Protein AF-A0A381VEH1-F1 (afdb_monomer)

Secondary structure (DSSP, 8-state):
-GGGSTTTTT-TT--TTHHHHHHHHHHHHHHHHHHHHHHH-TTS-HHHHHHHHHHHHHHHHHHHHHHHHHHTSTT-TTSTT--TTHHHHHHHHHHHHHHHIIIIIHHHHTT--HHHHTTTHHHHHHHHHHHHHHHHHHHHHHHHHHHHHHHHHHHHT--

Organism: NCBI:txid408172

Foldseek 3Di:
DLVVDPPSVPDPPNDPPVVVVVVVVVVVVVVVVVVCCVPPVPPDPNVVVVVVVVVVVVVVVLVCQVCVCCPPVVVPCPDPRDDPPSNVVVVVVVLVVQLCCQLPVVCVVVVPDPVCRPDPNSNVRSVVSVVVCVVCVVVVVVCVVCVVVVVVVVVVVVD

Sequence (159 aa):
WNFMITGWDQNPLFIPNITKIYMLSLILLLLVYLLFQNVLVRKLSEALFINSLKILVFVFLCLAVFNWNAVIAGWVEDAMLYIPHITKIYLVSIFVASLFYRGLYVPYKGKIGKDYLFPFRWIYIGLIGLSFDIIKAPGYLLGSVMSPFLFLRKNNKRL

Structure (mmCIF, N/CA/C/O backbone):
data_AF-A0A381VEH1-F1
#
_entry.id   AF-A0A381VEH1-F1
#
loop_
_atom_site.group_PDB
_atom_site.id
_atom_site.type_symbol
_atom_site.label_atom_id
_atom_site.label_alt_id
_atom_site.label_comp_id
_atom_site.label_asym_id
_atom_site.label_entity_id
_atom_site.label_seq_id
_atom_site.pdbx_PDB_ins_code
_atom_site.Cartn_x
_atom_site.Cartn_y
_atom_site.Cartn_z
_atom_site.occupancy
_atom_site.B_iso_or_equiv
_atom_site.auth_seq_id
_atom_site.auth_comp_id
_atom_site.auth_asym_id
_atom_site.auth_atom_id
_atom_site.pdbx_PDB_model_num
ATOM 1 N N . TRP A 1 1 ? 26.257 -1.729 -16.303 1.00 73.06 1 TRP A N 1
ATOM 2 C CA . TRP A 1 1 ? 27.654 -1.336 -16.037 1.00 73.06 1 TRP A CA 1
ATOM 3 C C . TRP A 1 1 ? 28.612 -2.049 -16.986 1.00 73.06 1 TRP A C 1
ATOM 5 O O . TRP A 1 1 ? 29.017 -1.412 -17.941 1.00 73.06 1 TRP A O 1
ATOM 15 N N . ASN A 1 2 ? 28.867 -3.358 -16.842 1.00 77.25 2 ASN A N 1
ATOM 16 C CA . ASN A 1 2 ? 29.858 -4.081 -17.667 1.00 77.25 2 ASN A CA 1
ATOM 17 C C . ASN A 1 2 ? 29.660 -3.990 -19.194 1.00 77.25 2 ASN A C 1
ATOM 19 O O . ASN A 1 2 ? 30.638 -4.040 -19.922 1.00 77.25 2 ASN A O 1
ATOM 23 N N . PHE A 1 3 ? 28.424 -3.825 -19.683 1.00 76.06 3 PHE A N 1
ATOM 24 C CA . PHE A 1 3 ? 28.146 -3.673 -21.120 1.00 76.06 3 PHE A CA 1
ATOM 25 C C . PHE A 1 3 ? 28.669 -2.354 -21.722 1.00 76.06 3 PHE A C 1
ATOM 27 O O . PHE A 1 3 ? 28.877 -2.265 -22.923 1.00 76.06 3 PHE A O 1
ATOM 34 N N . MET A 1 4 ? 28.891 -1.323 -20.900 1.00 79.25 4 MET A N 1
ATOM 35 C CA . MET A 1 4 ? 29.388 -0.018 -21.362 1.00 79.25 4 MET A CA 1
ATOM 36 C C . MET A 1 4 ? 30.920 0.048 -21.443 1.00 79.25 4 MET A C 1
ATOM 38 O O . MET A 1 4 ? 31.471 1.096 -21.764 1.00 79.25 4 MET A O 1
ATOM 42 N N . ILE A 1 5 ? 31.611 -1.049 -21.127 1.00 81.81 5 ILE A N 1
ATOM 43 C CA . ILE A 1 5 ? 33.067 -1.101 -21.031 1.00 81.81 5 ILE A CA 1
ATOM 44 C C . ILE A 1 5 ? 33.621 -1.888 -22.222 1.00 81.81 5 ILE A C 1
ATOM 46 O O . ILE A 1 5 ? 33.245 -3.035 -22.456 1.00 81.81 5 ILE A O 1
ATOM 50 N N . THR A 1 6 ? 34.541 -1.283 -22.972 1.00 71.44 6 THR A N 1
ATOM 51 C CA . THR A 1 6 ? 35.256 -1.945 -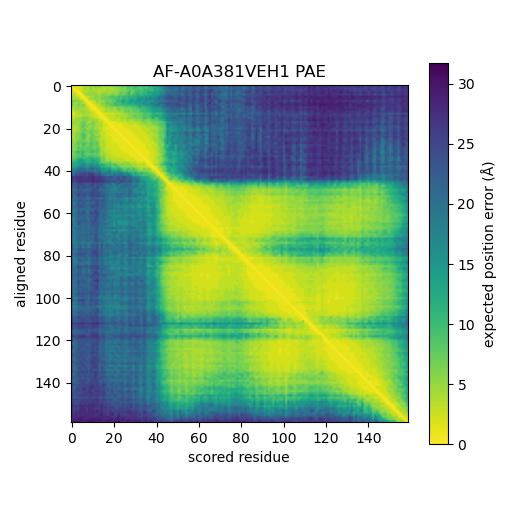24.071 1.00 71.44 6 THR A CA 1
ATOM 52 C C . THR A 1 6 ? 36.237 -2.986 -23.525 1.00 71.44 6 THR A C 1
ATOM 54 O O . THR A 1 6 ? 37.000 -2.684 -22.605 1.00 71.44 6 THR A O 1
ATOM 57 N N . GLY A 1 7 ? 36.230 -4.202 -24.085 1.00 78.19 7 GLY A N 1
ATOM 58 C CA . GLY A 1 7 ? 37.048 -5.319 -23.580 1.00 78.19 7 GLY A CA 1
ATOM 59 C C . GLY A 1 7 ? 36.563 -5.848 -22.228 1.00 78.19 7 GLY A C 1
ATOM 60 O O . GLY A 1 7 ? 37.360 -6.067 -21.322 1.00 78.19 7 GLY A O 1
ATOM 61 N N . TRP A 1 8 ? 35.240 -5.957 -22.070 1.00 65.88 8 TRP A N 1
ATOM 62 C CA . TRP A 1 8 ? 34.531 -6.253 -20.820 1.00 65.88 8 TRP A CA 1
ATOM 63 C C . TRP A 1 8 ? 35.059 -7.449 -20.011 1.00 65.88 8 TRP A C 1
ATOM 65 O O . TRP A 1 8 ? 34.949 -7.429 -18.795 1.00 65.88 8 TRP A O 1
ATOM 75 N N . ASP A 1 9 ? 35.626 -8.467 -20.648 1.00 71.06 9 ASP A N 1
ATOM 76 C CA . ASP A 1 9 ? 36.161 -9.680 -20.023 1.00 71.06 9 ASP A CA 1
ATOM 77 C C . ASP A 1 9 ? 37.567 -9.497 -19.427 1.00 71.06 9 ASP A C 1
ATOM 79 O O . ASP A 1 9 ? 37.911 -10.158 -18.448 1.00 71.06 9 ASP A O 1
ATOM 83 N N . GLN A 1 10 ? 38.364 -8.580 -19.979 1.00 79.06 10 GLN A N 1
ATOM 84 C CA . GLN A 1 10 ? 39.740 -8.294 -19.547 1.00 79.06 10 GLN A CA 1
ATOM 85 C C . GLN A 1 10 ? 39.870 -6.961 -18.803 1.00 79.06 10 GLN A C 1
ATOM 87 O O . GLN A 1 10 ? 40.950 -6.605 -18.330 1.00 79.06 10 GLN A O 1
ATOM 92 N N . ASN A 1 11 ? 38.780 -6.199 -18.700 1.00 78.31 11 ASN A N 1
ATOM 93 C CA . ASN A 1 11 ? 38.816 -4.884 -18.090 1.00 78.31 11 ASN A CA 1
ATOM 94 C C . ASN A 1 11 ? 38.850 -4.988 -16.551 1.00 78.31 11 ASN A C 1
ATOM 96 O O . ASN A 1 11 ? 37.972 -5.627 -15.968 1.00 78.31 11 ASN A O 1
ATOM 100 N N . PRO A 1 12 ? 39.785 -4.305 -15.860 1.00 80.50 12 PRO A N 1
ATOM 101 C CA . PRO A 1 12 ? 39.863 -4.311 -14.395 1.00 80.50 12 PRO A CA 1
ATOM 102 C C . PRO A 1 12 ? 38.607 -3.756 -13.700 1.00 80.50 12 PRO A C 1
ATOM 104 O O . PRO A 1 12 ? 38.405 -3.995 -12.513 1.00 80.50 12 PRO A O 1
ATOM 107 N N . LEU A 1 13 ? 37.752 -3.025 -14.423 1.00 78.00 13 LEU A N 1
ATOM 108 C CA . LEU A 1 13 ? 36.479 -2.491 -13.931 1.00 78.00 13 LEU A CA 1
ATOM 109 C C . LEU A 1 13 ? 35.293 -3.457 -14.116 1.00 78.00 13 LEU A C 1
ATOM 111 O O . LEU A 1 13 ? 34.148 -3.077 -13.844 1.00 78.00 13 LEU A O 1
ATOM 115 N N . PHE A 1 14 ? 35.538 -4.682 -14.591 1.00 82.00 14 PHE A N 1
ATOM 116 C CA . PHE A 1 14 ? 34.517 -5.716 -14.704 1.00 82.00 14 PHE A CA 1
ATOM 117 C C . PHE A 1 14 ? 34.060 -6.169 -13.320 1.00 82.00 14 PHE A C 1
ATOM 119 O O . PHE A 1 14 ? 34.825 -6.709 -12.522 1.00 82.00 14 PHE A O 1
ATOM 126 N N . ILE A 1 15 ? 32.772 -5.985 -13.046 1.00 78.94 15 ILE A N 1
ATOM 127 C CA . ILE A 1 15 ? 32.165 -6.414 -11.789 1.00 78.94 15 ILE A CA 1
ATOM 128 C C . ILE A 1 15 ? 31.399 -7.712 -12.059 1.00 78.94 15 ILE A C 1
ATOM 130 O O . ILE A 1 15 ? 30.362 -7.669 -12.719 1.00 78.94 15 ILE A O 1
ATOM 134 N N . PRO A 1 16 ? 31.843 -8.887 -11.594 1.00 80.06 16 PRO A N 1
ATOM 135 C CA . PRO A 1 16 ? 31.073 -10.114 -11.771 1.00 80.06 16 PRO A CA 1
ATOM 136 C C . PRO A 1 16 ? 29.765 -10.065 -10.963 1.00 80.06 16 PRO A C 1
ATOM 138 O O . PRO A 1 16 ? 29.712 -9.501 -9.875 1.00 80.06 16 PRO A O 1
ATOM 141 N N . ASN A 1 17 ? 28.697 -10.694 -11.469 1.00 81.12 17 ASN A N 1
ATOM 142 C CA . ASN A 1 17 ? 27.398 -10.804 -10.779 1.00 81.12 17 ASN A CA 1
ATOM 143 C C . ASN A 1 17 ? 26.768 -9.459 -10.343 1.00 81.12 17 ASN A C 1
ATOM 145 O O . ASN A 1 17 ? 26.194 -9.362 -9.256 1.00 81.12 17 ASN A O 1
ATOM 149 N N . ILE A 1 18 ? 26.825 -8.441 -11.208 1.00 80.88 18 ILE A N 1
ATOM 150 C CA . ILE A 1 18 ? 26.299 -7.084 -10.962 1.00 80.88 18 ILE A CA 1
ATOM 151 C C . ILE A 1 18 ? 24.906 -7.077 -10.318 1.00 80.88 18 ILE A C 1
ATOM 153 O O . ILE A 1 18 ? 24.668 -6.359 -9.352 1.00 80.88 18 ILE A O 1
ATOM 157 N N . THR A 1 19 ? 23.978 -7.880 -10.837 1.00 76.75 19 THR A N 1
ATOM 158 C CA . THR A 1 19 ? 22.598 -7.943 -10.338 1.00 76.75 19 THR A CA 1
ATOM 159 C C . THR A 1 19 ? 22.524 -8.421 -8.891 1.00 76.75 19 THR A C 1
ATOM 161 O O . THR A 1 19 ? 21.784 -7.839 -8.102 1.00 76.75 19 THR A O 1
ATOM 164 N N . LYS A 1 20 ? 23.328 -9.420 -8.500 1.00 75.44 20 LYS A N 1
ATOM 165 C CA . LYS A 1 20 ? 23.394 -9.901 -7.109 1.00 75.44 20 LYS A CA 1
ATOM 166 C C . LYS A 1 20 ? 23.956 -8.825 -6.187 1.00 75.44 20 LYS A C 1
ATOM 168 O O . LYS A 1 20 ? 23.414 -8.619 -5.108 1.00 75.44 20 LYS A O 1
ATOM 173 N N . ILE A 1 21 ? 24.994 -8.116 -6.630 1.00 80.94 21 ILE A N 1
ATOM 174 C CA . ILE A 1 21 ? 25.613 -7.025 -5.866 1.00 80.94 21 ILE A CA 1
ATOM 175 C C . ILE A 1 21 ? 24.627 -5.869 -5.682 1.00 80.94 21 ILE A C 1
ATOM 177 O O . ILE A 1 21 ? 24.476 -5.383 -4.564 1.00 80.94 21 ILE A O 1
ATOM 181 N N . TYR A 1 22 ? 23.885 -5.479 -6.724 1.00 80.94 22 TYR A N 1
ATOM 182 C CA . TYR A 1 22 ? 22.847 -4.454 -6.597 1.00 80.94 22 TYR A CA 1
ATOM 183 C C . TYR A 1 22 ? 21.734 -4.878 -5.643 1.00 80.94 22 TYR A C 1
ATOM 185 O O . TYR A 1 22 ? 21.407 -4.119 -4.733 1.00 80.94 22 TYR A O 1
ATOM 193 N N . MET A 1 23 ? 21.200 -6.093 -5.784 1.00 75.00 23 MET A N 1
ATOM 194 C CA . MET A 1 23 ? 20.165 -6.601 -4.878 1.00 75.00 23 MET A CA 1
ATOM 195 C C . MET A 1 23 ? 20.654 -6.636 -3.425 1.00 75.00 23 MET A C 1
ATOM 197 O O . MET A 1 23 ? 19.940 -6.201 -2.526 1.00 75.00 23 MET A O 1
ATOM 201 N N . LEU A 1 24 ? 21.892 -7.076 -3.192 1.00 84.69 24 LEU A N 1
ATOM 202 C CA . LEU A 1 24 ? 22.485 -7.140 -1.857 1.00 84.69 24 LEU A CA 1
ATOM 203 C C . LEU A 1 24 ? 22.741 -5.742 -1.276 1.00 84.69 24 LEU A C 1
ATOM 205 O O . LEU A 1 24 ? 22.441 -5.504 -0.109 1.00 84.69 24 LEU A O 1
ATOM 209 N N . SER A 1 25 ? 23.205 -4.794 -2.095 1.00 82.00 25 SER A N 1
ATOM 210 C CA . SER A 1 25 ? 23.376 -3.391 -1.694 1.00 82.00 25 SER A CA 1
ATOM 211 C C . SER A 1 25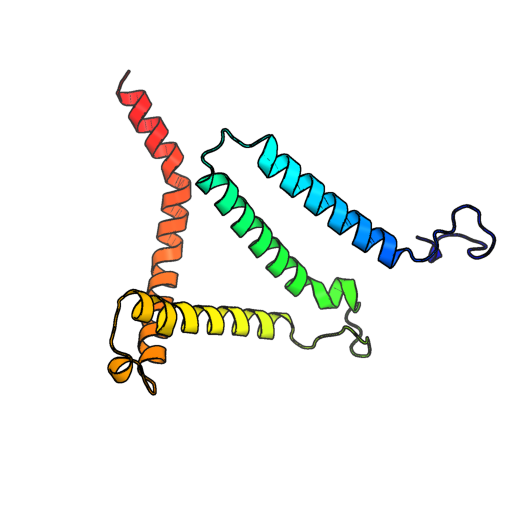 ? 22.047 -2.719 -1.339 1.00 82.00 25 SER A C 1
ATOM 213 O O . SER A 1 25 ? 21.978 -1.968 -0.371 1.00 82.00 25 SER A O 1
ATOM 215 N N . LEU A 1 26 ? 20.973 -3.043 -2.064 1.00 81.00 26 LEU A N 1
ATOM 216 C CA . LEU A 1 26 ? 19.638 -2.502 -1.831 1.00 81.00 26 LEU A CA 1
ATOM 217 C C . LEU A 1 26 ? 19.038 -3.048 -0.528 1.00 81.00 26 LEU A C 1
ATOM 219 O O . LEU A 1 26 ? 18.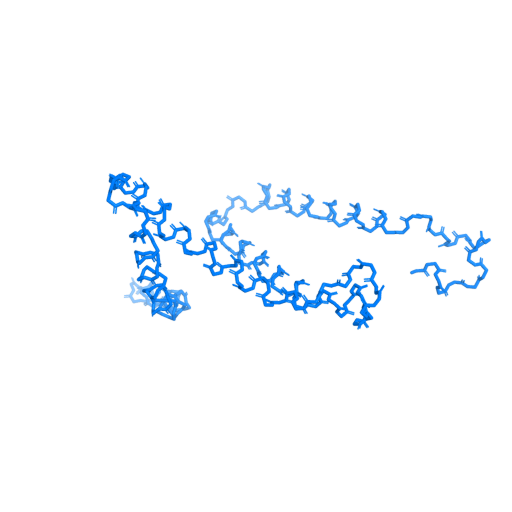484 -2.285 0.261 1.00 81.00 26 LEU A O 1
A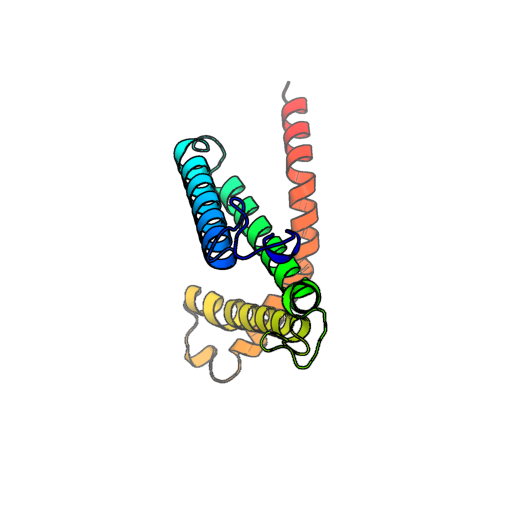TOM 223 N N . ILE A 1 27 ? 19.220 -4.345 -0.256 1.00 83.25 27 ILE A N 1
ATOM 224 C CA . ILE A 1 27 ? 18.845 -4.970 1.023 1.00 83.25 27 ILE A CA 1
ATOM 225 C C . ILE A 1 27 ? 19.634 -4.350 2.183 1.00 83.25 27 ILE A C 1
ATOM 227 O O . ILE A 1 27 ? 19.057 -4.041 3.226 1.00 83.25 27 ILE A O 1
ATOM 231 N N . LEU A 1 28 ? 20.939 -4.132 2.008 1.00 83.81 28 LEU A N 1
ATOM 232 C CA . LEU A 1 28 ? 21.797 -3.548 3.038 1.00 83.81 28 LEU A CA 1
ATOM 233 C C . LEU A 1 28 ? 21.409 -2.095 3.337 1.00 83.81 28 LEU A C 1
ATOM 235 O O . LEU A 1 28 ? 21.327 -1.709 4.500 1.00 83.81 28 LEU A O 1
ATOM 239 N N . LEU A 1 29 ? 21.080 -1.311 2.310 1.00 88.75 29 LEU A N 1
ATOM 240 C CA . LEU A 1 29 ? 20.597 0.060 2.459 1.00 88.75 29 LEU A CA 1
ATOM 241 C C . LEU A 1 29 ? 19.252 0.109 3.201 1.00 88.75 29 LEU A C 1
ATOM 243 O O . LEU A 1 29 ? 19.084 0.927 4.104 1.00 88.75 29 LEU A O 1
ATOM 247 N N . LEU A 1 30 ? 18.326 -0.806 2.893 1.00 79.56 30 LEU A N 1
ATOM 248 C CA . LEU A 1 30 ? 17.063 -0.952 3.627 1.00 79.56 30 LEU A CA 1
ATOM 249 C C . LEU A 1 30 ? 17.284 -1.344 5.095 1.00 79.56 30 LEU A C 1
ATOM 251 O O . LEU A 1 30 ? 16.615 -0.808 5.975 1.00 79.56 30 LEU A O 1
ATOM 255 N N . LEU A 1 31 ? 18.231 -2.238 5.386 1.00 78.50 31 LEU A N 1
ATOM 256 C CA . LEU A 1 31 ? 18.581 -2.613 6.760 1.00 78.50 31 LEU A CA 1
ATOM 257 C C . LEU A 1 31 ? 19.172 -1.438 7.539 1.00 78.50 31 LEU A C 1
ATOM 259 O O . LEU A 1 31 ? 18.754 -1.182 8.666 1.00 78.50 31 LEU A O 1
ATOM 263 N N . VAL A 1 32 ? 20.099 -0.692 6.937 1.00 83.06 32 VAL A N 1
ATOM 264 C CA . VAL A 1 32 ? 20.669 0.521 7.541 1.00 83.06 32 VAL A CA 1
ATOM 265 C C . VAL A 1 32 ? 19.576 1.554 7.793 1.00 83.06 32 VAL A C 1
ATOM 267 O O . VAL A 1 32 ? 19.540 2.147 8.867 1.00 83.06 32 VAL A O 1
ATOM 270 N N . TYR A 1 33 ? 18.646 1.722 6.853 1.00 81.12 33 TYR A N 1
ATOM 271 C CA . TYR A 1 33 ? 17.494 2.598 7.022 1.00 81.12 33 TYR A CA 1
ATOM 272 C C . TYR A 1 33 ? 16.626 2.184 8.214 1.00 81.12 33 TYR A C 1
ATOM 274 O O . TYR A 1 33 ? 16.319 3.021 9.059 1.00 81.12 33 TYR A O 1
ATOM 282 N N . LEU A 1 34 ? 16.291 0.895 8.329 1.00 74.44 34 LEU A N 1
ATOM 283 C CA . LEU A 1 34 ? 15.506 0.354 9.442 1.00 74.44 34 LEU A CA 1
ATOM 284 C C . LEU A 1 34 ? 16.222 0.514 10.789 1.00 74.44 34 LEU A C 1
ATOM 286 O O . LEU A 1 34 ? 15.589 0.870 11.782 1.00 74.44 34 LEU A O 1
ATOM 290 N N . LEU A 1 35 ? 17.538 0.293 10.832 1.00 75.19 35 LEU A N 1
ATOM 291 C CA . LEU A 1 35 ? 18.349 0.479 12.037 1.00 75.19 35 LEU A CA 1
ATOM 292 C C . LEU A 1 35 ? 18.447 1.954 12.430 1.00 75.19 35 LEU A C 1
ATOM 294 O O . LEU A 1 35 ? 18.273 2.285 13.600 1.00 75.19 35 LEU A O 1
ATOM 298 N N . PHE A 1 36 ? 18.655 2.848 11.463 1.00 73.19 36 PHE A N 1
ATOM 299 C CA . PHE A 1 36 ? 18.657 4.294 11.680 1.00 73.19 36 PHE A CA 1
ATOM 300 C C . PHE A 1 36 ? 17.308 4.763 12.235 1.00 73.19 36 PHE A C 1
ATOM 302 O O . PHE A 1 36 ? 17.247 5.484 13.229 1.00 73.19 36 PHE A O 1
ATOM 309 N N . GLN A 1 37 ? 16.217 4.274 11.653 1.00 63.97 37 GLN A N 1
ATOM 310 C CA . GLN A 1 37 ? 14.859 4.485 12.137 1.00 63.97 37 GLN A CA 1
ATOM 311 C C . GLN A 1 37 ? 14.678 4.012 13.585 1.00 63.97 37 GLN A C 1
ATOM 313 O O . GLN A 1 37 ? 14.118 4.745 14.397 1.00 63.97 37 GLN A O 1
ATOM 318 N N . ASN A 1 38 ? 15.139 2.804 13.909 1.00 65.31 38 ASN A N 1
ATOM 319 C CA . ASN A 1 38 ? 14.913 2.190 15.215 1.00 65.31 38 ASN A CA 1
ATOM 320 C C . ASN A 1 38 ? 15.787 2.808 16.324 1.00 65.31 38 ASN A C 1
ATOM 322 O O . ASN A 1 38 ? 15.372 2.890 17.478 1.00 65.31 38 ASN A O 1
ATOM 326 N N . VAL A 1 39 ? 16.998 3.260 15.983 1.00 66.69 39 VAL A N 1
ATOM 327 C CA . VAL A 1 39 ? 17.981 3.765 16.954 1.00 66.69 39 VAL A CA 1
ATOM 328 C C . VAL A 1 39 ? 17.918 5.289 17.117 1.00 66.69 39 VAL A C 1
ATOM 330 O O . VAL A 1 39 ? 17.967 5.770 18.248 1.00 66.69 39 VAL A O 1
ATOM 333 N N . LEU A 1 40 ? 17.782 6.066 16.033 1.00 56.38 40 LEU A N 1
ATOM 334 C CA . LEU A 1 40 ? 17.860 7.537 16.077 1.00 56.38 40 LEU A CA 1
ATOM 335 C C . LEU A 1 40 ? 16.502 8.244 16.194 1.00 56.38 40 LEU A C 1
ATOM 337 O O . LEU A 1 40 ? 16.423 9.308 16.807 1.00 56.38 40 LEU A O 1
ATOM 341 N N . VAL A 1 41 ? 15.412 7.670 15.676 1.00 56.03 41 VAL A N 1
ATOM 342 C CA . VAL A 1 41 ? 14.089 8.334 15.611 1.00 56.03 41 VAL A CA 1
ATOM 343 C C . VAL A 1 41 ? 13.208 7.959 16.812 1.00 56.03 41 VAL A C 1
ATOM 345 O O . VAL A 1 41 ? 11.996 7.816 16.715 1.00 56.03 41 VAL A O 1
ATOM 348 N N . ARG A 1 42 ? 13.805 7.828 17.999 1.00 56.25 42 ARG A N 1
ATOM 349 C CA . ARG A 1 42 ? 13.088 7.452 19.234 1.00 56.25 42 ARG A CA 1
ATOM 350 C C . ARG A 1 42 ? 12.245 8.581 19.856 1.00 56.25 42 ARG A C 1
ATOM 352 O O . ARG A 1 42 ? 11.628 8.379 20.895 1.00 56.25 42 ARG A O 1
ATOM 359 N N . LYS A 1 43 ? 12.232 9.782 19.257 1.00 54.31 43 LYS A N 1
ATOM 360 C CA . LYS A 1 43 ? 11.554 10.986 19.792 1.00 54.31 43 LYS A CA 1
ATOM 361 C C . LYS A 1 43 ? 10.529 11.646 18.860 1.00 54.31 43 LYS A C 1
ATOM 363 O O . LYS A 1 43 ? 10.011 12.708 19.196 1.00 54.31 43 LYS A O 1
ATOM 368 N N . LEU A 1 44 ? 10.194 11.037 17.725 1.00 53.94 44 LEU A N 1
ATOM 369 C CA . LEU A 1 44 ? 8.983 11.403 16.983 1.00 53.94 44 LEU A CA 1
ATOM 370 C C . LEU A 1 44 ? 7.863 10.478 17.464 1.00 53.94 44 LEU A C 1
ATOM 372 O O . LEU A 1 44 ? 8.145 9.314 17.727 1.00 53.94 44 LEU A O 1
ATOM 376 N N . SER A 1 45 ? 6.617 10.952 17.603 1.00 58.22 45 SER A N 1
ATOM 377 C CA . SER A 1 45 ? 5.508 10.073 18.006 1.00 58.22 45 SER A CA 1
ATOM 378 C C . SER A 1 45 ? 5.512 8.839 17.100 1.00 58.22 45 SER A C 1
ATOM 380 O O . SER A 1 45 ? 5.278 8.984 15.896 1.00 58.22 45 SER A O 1
ATOM 382 N N . GLU A 1 46 ? 5.829 7.663 17.649 1.00 66.25 46 GLU A N 1
ATOM 383 C CA . GLU A 1 46 ? 6.163 6.467 16.859 1.00 66.25 46 GLU A CA 1
ATOM 384 C C . GLU A 1 46 ? 5.078 6.149 15.817 1.00 66.25 46 GLU A C 1
ATOM 386 O O . GLU A 1 46 ? 5.367 5.733 14.698 1.00 66.25 46 GLU A O 1
ATOM 391 N N . ALA A 1 47 ? 3.823 6.478 16.136 1.00 65.75 47 ALA A N 1
ATOM 392 C CA . ALA A 1 47 ? 2.6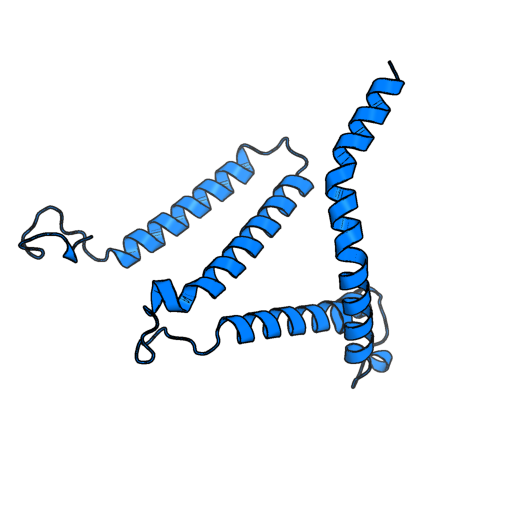80 6.358 15.242 1.00 65.75 47 ALA A CA 1
ATOM 393 C C . ALA A 1 47 ? 2.785 7.185 13.944 1.00 65.75 47 ALA A C 1
ATOM 395 O O . ALA A 1 47 ? 2.465 6.663 12.877 1.00 65.75 47 ALA A O 1
ATOM 396 N N . LEU A 1 48 ? 3.219 8.452 14.000 1.00 67.44 48 LEU A N 1
ATOM 397 C CA . LEU A 1 48 ? 3.333 9.297 12.800 1.00 67.44 48 LEU A CA 1
ATOM 398 C C . LEU A 1 48 ? 4.420 8.772 11.871 1.00 67.44 48 LEU A C 1
ATOM 400 O O . LEU A 1 48 ? 4.191 8.638 10.674 1.00 67.44 48 LEU A O 1
ATOM 404 N N . PHE A 1 49 ? 5.574 8.417 12.430 1.00 72.44 49 PHE A N 1
ATOM 405 C CA . PHE A 1 49 ? 6.684 7.904 11.641 1.00 72.44 49 PHE A CA 1
ATOM 406 C C . PHE A 1 49 ? 6.334 6.573 10.966 1.00 72.44 49 PHE A C 1
ATOM 408 O O . PHE A 1 49 ? 6.481 6.433 9.752 1.00 72.44 49 PHE A O 1
ATOM 415 N N . ILE A 1 50 ? 5.770 5.628 11.723 1.00 76.25 50 ILE A N 1
ATOM 416 C CA . ILE A 1 50 ? 5.325 4.334 11.196 1.00 76.25 50 ILE A CA 1
ATOM 417 C C . ILE A 1 50 ? 4.253 4.515 10.112 1.00 76.25 50 ILE A C 1
ATOM 419 O O . ILE A 1 50 ? 4.287 3.825 9.093 1.00 76.25 50 ILE A O 1
ATOM 423 N N . ASN A 1 51 ? 3.304 5.438 10.289 1.00 74.94 51 ASN A N 1
ATOM 424 C CA . ASN A 1 51 ? 2.264 5.682 9.289 1.00 74.94 51 ASN A CA 1
ATOM 425 C C . ASN A 1 51 ? 2.819 6.322 8.008 1.00 74.94 51 ASN A C 1
ATOM 427 O O . ASN A 1 51 ? 2.440 5.892 6.919 1.00 74.94 51 ASN A O 1
ATOM 431 N N . SER A 1 52 ? 3.755 7.268 8.112 1.00 76.94 52 SER A N 1
ATOM 432 C CA . SER A 1 52 ? 4.438 7.850 6.948 1.00 76.94 52 SER A CA 1
ATOM 433 C C . SER A 1 52 ? 5.193 6.795 6.139 1.00 76.94 52 SER A C 1
ATOM 435 O O . SER A 1 52 ? 5.148 6.806 4.912 1.00 76.94 52 SER A O 1
ATOM 437 N N . LEU A 1 53 ? 5.825 5.833 6.810 1.00 79.56 53 LEU A N 1
ATOM 438 C CA . LEU A 1 53 ? 6.520 4.729 6.147 1.00 79.56 53 LEU A CA 1
ATOM 439 C C . LEU A 1 53 ? 5.575 3.772 5.444 1.00 79.56 53 LEU A C 1
ATOM 441 O O . LEU A 1 53 ? 5.847 3.373 4.318 1.00 79.56 53 LEU A O 1
ATOM 445 N N . LYS A 1 54 ? 4.445 3.430 6.074 1.00 79.69 54 LYS A N 1
ATOM 446 C CA . LYS A 1 54 ? 3.401 2.627 5.424 1.00 79.69 54 LYS A CA 1
ATOM 447 C C . LYS A 1 54 ? 2.924 3.295 4.134 1.00 79.69 54 LYS A C 1
ATOM 449 O O . LYS A 1 54 ? 2.782 2.614 3.124 1.00 79.69 54 LYS A O 1
ATOM 454 N N . ILE A 1 55 ? 2.722 4.616 4.158 1.00 80.88 55 ILE A N 1
ATOM 455 C CA . ILE A 1 55 ? 2.343 5.395 2.971 1.00 80.88 55 ILE A CA 1
ATOM 456 C C . ILE A 1 55 ? 3.458 5.356 1.922 1.00 80.88 55 ILE A C 1
ATOM 458 O O . ILE A 1 55 ? 3.177 5.091 0.758 1.00 80.88 55 ILE A O 1
ATOM 462 N N . LEU A 1 56 ? 4.716 5.565 2.318 1.00 83.50 56 LEU A N 1
ATOM 463 C CA . LEU A 1 56 ? 5.859 5.535 1.404 1.00 83.50 56 LEU A CA 1
ATOM 464 C C . LEU A 1 56 ? 6.006 4.172 0.718 1.00 83.50 56 LEU A C 1
ATOM 466 O O . LEU A 1 56 ? 6.143 4.114 -0.501 1.00 83.50 56 LEU A O 1
ATOM 470 N N . VAL A 1 57 ? 5.915 3.080 1.480 1.00 83.31 57 VAL A N 1
ATOM 471 C CA . VAL A 1 57 ? 5.946 1.711 0.945 1.00 83.31 57 VAL A CA 1
ATOM 472 C C . VAL A 1 57 ? 4.780 1.482 -0.016 1.00 83.31 57 VAL A C 1
ATOM 474 O O . VAL A 1 57 ? 4.985 0.939 -1.098 1.00 83.31 57 VAL A O 1
ATOM 477 N N . PHE A 1 58 ? 3.573 1.935 0.331 1.00 84.38 58 PHE A N 1
ATOM 478 C CA . PHE A 1 58 ? 2.409 1.826 -0.549 1.00 84.38 58 PHE A CA 1
ATOM 479 C C . PHE A 1 58 ? 2.607 2.580 -1.875 1.00 84.38 58 PHE A C 1
ATOM 481 O O . PHE A 1 58 ? 2.373 2.015 -2.942 1.00 84.38 58 PHE A O 1
ATOM 488 N N . VAL A 1 59 ? 3.092 3.825 -1.828 1.00 84.62 59 VAL A N 1
ATOM 489 C CA . VAL A 1 59 ? 3.394 4.625 -3.029 1.00 84.62 59 VAL A CA 1
ATOM 490 C C . VAL A 1 59 ? 4.477 3.953 -3.871 1.00 84.62 59 VAL A C 1
ATOM 492 O O . VAL A 1 59 ? 4.326 3.851 -5.088 1.00 84.62 59 VAL A O 1
ATOM 495 N N . PHE A 1 60 ? 5.538 3.446 -3.240 1.00 85.19 60 PHE A N 1
ATOM 496 C CA . PHE A 1 60 ? 6.615 2.748 -3.935 1.00 85.19 60 PHE A CA 1
ATOM 497 C C . PHE A 1 60 ? 6.117 1.484 -4.644 1.00 85.19 60 PHE A C 1
ATOM 499 O O . PHE A 1 60 ? 6.445 1.280 -5.809 1.00 85.19 60 PHE A O 1
ATOM 506 N N . LEU A 1 61 ? 5.275 0.673 -3.995 1.00 85.19 61 LEU A N 1
ATOM 507 C CA . LEU A 1 61 ? 4.660 -0.505 -4.619 1.00 85.19 61 LEU A CA 1
ATOM 508 C C . LEU A 1 61 ? 3.791 -0.124 -5.822 1.00 85.19 61 LEU A C 1
ATOM 510 O O . LEU A 1 61 ? 3.913 -0.741 -6.879 1.00 85.19 61 LEU A O 1
ATOM 514 N N . CYS A 1 62 ? 2.966 0.919 -5.699 1.00 86.75 62 CYS A N 1
ATOM 515 C CA . CYS A 1 62 ? 2.161 1.425 -6.812 1.00 86.75 62 CYS A CA 1
ATOM 516 C C . CYS A 1 62 ? 3.035 1.848 -8.004 1.00 86.75 62 CYS A C 1
ATOM 518 O O . CYS A 1 62 ? 2.744 1.475 -9.139 1.00 86.75 62 CYS A O 1
ATOM 520 N N . LEU A 1 63 ? 4.123 2.585 -7.755 1.00 86.19 63 LEU A N 1
ATOM 521 C CA . LEU A 1 63 ? 5.054 3.021 -8.800 1.00 86.19 63 LEU A CA 1
ATOM 522 C C . LEU A 1 63 ? 5.835 1.856 -9.416 1.00 86.19 63 LEU A C 1
ATOM 524 O O . LEU A 1 63 ? 6.038 1.841 -10.630 1.00 86.19 63 LEU A O 1
ATOM 528 N N . ALA A 1 64 ? 6.257 0.887 -8.603 1.00 86.62 64 ALA A N 1
ATOM 529 C CA . ALA A 1 64 ? 6.973 -0.297 -9.060 1.00 86.62 64 ALA A CA 1
ATOM 530 C C . ALA A 1 64 ? 6.103 -1.142 -9.996 1.00 86.62 64 ALA A C 1
ATOM 532 O O . ALA A 1 64 ? 6.556 -1.523 -11.071 1.00 86.62 64 ALA A O 1
ATOM 533 N N . VAL A 1 65 ? 4.839 -1.377 -9.632 1.00 90.31 65 VAL A N 1
ATOM 534 C CA . VAL A 1 65 ? 3.888 -2.112 -10.477 1.00 90.31 65 VAL A CA 1
ATOM 535 C C . VAL A 1 65 ? 3.559 -1.335 -11.750 1.00 90.31 65 VAL A C 1
ATOM 537 O O . VAL A 1 65 ? 3.540 -1.918 -12.832 1.00 90.31 65 VAL A O 1
ATOM 540 N N . PHE A 1 66 ? 3.326 -0.024 -11.646 1.00 87.81 66 PHE A N 1
ATOM 541 C CA . PHE A 1 66 ? 3.007 0.819 -12.800 1.00 87.81 66 PHE A CA 1
ATOM 542 C C . PHE A 1 66 ? 4.130 0.830 -13.845 1.00 87.81 66 PHE A C 1
ATOM 544 O O . PHE A 1 66 ? 3.860 0.734 -15.039 1.00 87.81 66 PHE A O 1
ATOM 551 N N . ASN A 1 67 ? 5.387 0.891 -13.398 1.00 88.00 67 ASN A N 1
ATOM 552 C CA . ASN A 1 67 ? 6.553 0.951 -14.280 1.00 88.00 67 ASN A CA 1
ATOM 553 C C . ASN A 1 67 ? 7.177 -0.419 -14.588 1.00 88.00 67 ASN A C 1
ATOM 555 O O . ASN A 1 67 ? 8.171 -0.472 -15.311 1.00 88.00 67 ASN A O 1
ATOM 559 N N . TRP A 1 68 ? 6.622 -1.521 -14.073 1.00 89.81 68 TRP A N 1
ATOM 560 C CA . TRP A 1 68 ? 7.237 -2.850 -14.155 1.00 89.81 68 TRP A CA 1
ATOM 561 C C . TRP A 1 68 ? 7.583 -3.253 -15.590 1.00 89.81 68 TRP A C 1
ATOM 563 O O . TRP A 1 68 ? 8.746 -3.500 -15.909 1.00 89.81 68 TRP A O 1
ATOM 573 N N . ASN A 1 69 ? 6.586 -3.251 -16.480 1.00 87.19 69 ASN A N 1
ATOM 574 C CA . ASN A 1 69 ? 6.784 -3.662 -17.869 1.00 87.19 69 ASN A CA 1
ATOM 575 C C . ASN A 1 69 ? 7.713 -2.706 -18.629 1.00 87.19 69 ASN A C 1
ATOM 577 O O . ASN A 1 69 ? 8.447 -3.157 -19.501 1.00 87.19 69 ASN A O 1
ATOM 581 N N . ALA A 1 70 ? 7.730 -1.418 -18.273 1.00 85.88 70 ALA A N 1
ATOM 582 C CA . ALA A 1 70 ? 8.607 -0.433 -18.898 1.00 85.88 70 ALA A CA 1
ATOM 583 C C . ALA A 1 70 ? 10.079 -0.639 -18.516 1.00 85.88 70 ALA A C 1
ATOM 585 O O . ALA A 1 70 ? 10.951 -0.597 -19.377 1.00 85.88 70 ALA A O 1
ATOM 586 N N . VAL A 1 71 ? 10.357 -0.868 -17.230 1.00 85.19 71 VAL A N 1
ATOM 587 C CA . VAL A 1 71 ? 11.727 -0.911 -16.694 1.00 85.19 71 VAL A CA 1
ATOM 588 C C . VAL A 1 71 ? 12.345 -2.303 -16.799 1.00 85.19 71 VAL A C 1
ATOM 590 O O . VAL A 1 71 ? 13.534 -2.419 -17.079 1.00 85.19 71 VAL A O 1
ATOM 593 N N . ILE A 1 72 ? 11.562 -3.360 -16.566 1.00 83.88 72 ILE A N 1
ATOM 594 C CA . ILE A 1 72 ? 12.071 -4.738 -16.501 1.00 83.88 72 ILE A CA 1
ATOM 595 C C . ILE A 1 72 ? 11.984 -5.434 -17.858 1.00 83.88 72 ILE A C 1
ATOM 597 O O . ILE A 1 72 ? 12.946 -6.068 -18.284 1.00 83.88 72 ILE A O 1
ATOM 601 N N . ALA A 1 73 ? 10.836 -5.324 -18.529 1.00 81.12 73 ALA A N 1
ATOM 602 C CA . ALA A 1 73 ? 10.575 -6.025 -19.786 1.00 81.12 73 ALA A CA 1
ATOM 603 C C . ALA A 1 73 ? 10.775 -5.146 -21.032 1.00 81.12 73 ALA A C 1
ATOM 605 O O . ALA A 1 73 ? 10.716 -5.657 -22.144 1.00 81.12 73 ALA A O 1
ATOM 606 N N . GLY A 1 74 ? 10.973 -3.830 -20.879 1.00 85.19 74 GLY A N 1
ATOM 607 C CA . GLY A 1 74 ? 11.065 -2.898 -22.008 1.00 85.19 74 GLY A CA 1
ATOM 608 C C . GLY A 1 74 ? 9.831 -2.908 -22.919 1.00 85.19 74 GLY A C 1
ATOM 609 O O . GLY A 1 74 ? 9.955 -2.616 -24.102 1.00 85.19 74 GLY A O 1
ATOM 610 N N . TRP A 1 75 ? 8.664 -3.292 -22.388 1.00 85.81 75 TRP A N 1
ATOM 611 C CA . TRP A 1 75 ? 7.435 -3.583 -23.143 1.00 85.81 75 TRP A CA 1
ATOM 612 C C . TRP A 1 75 ? 7.551 -4.693 -24.201 1.00 85.81 75 TRP A C 1
ATOM 614 O O . TRP A 1 75 ? 6.649 -4.843 -25.020 1.00 85.81 75 TRP A O 1
ATOM 624 N N . VAL A 1 76 ? 8.613 -5.500 -24.165 1.00 88.81 76 VAL A N 1
ATOM 625 C CA . VAL A 1 76 ? 8.773 -6.666 -25.036 1.00 88.81 76 VAL A CA 1
ATOM 626 C C . VAL A 1 76 ? 7.903 -7.800 -24.501 1.00 88.81 76 VAL A C 1
ATOM 628 O O . VAL A 1 76 ? 8.133 -8.285 -23.394 1.00 88.81 76 VAL A O 1
ATOM 631 N N . GLU A 1 77 ? 6.903 -8.216 -25.278 1.00 86.44 77 GLU A N 1
ATOM 632 C CA . GLU A 1 77 ? 5.931 -9.240 -24.861 1.00 86.44 77 GLU A CA 1
ATOM 633 C C . GLU A 1 77 ? 6.571 -10.623 -24.676 1.00 86.44 77 GLU A C 1
ATOM 635 O O . GLU A 1 77 ? 6.179 -11.365 -23.779 1.00 86.44 77 GLU A O 1
ATOM 640 N N . ASP A 1 78 ? 7.620 -10.924 -25.447 1.00 87.88 78 ASP A N 1
ATOM 641 C CA . ASP A 1 78 ? 8.379 -12.179 -25.353 1.00 87.88 78 ASP A CA 1
ATOM 642 C C . ASP A 1 78 ? 9.359 -12.219 -24.166 1.00 87.88 78 ASP A C 1
ATOM 644 O O . ASP A 1 78 ? 10.028 -13.229 -23.925 1.00 87.88 78 ASP A O 1
ATOM 648 N N . ALA A 1 79 ? 9.498 -11.124 -23.411 1.00 86.00 79 ALA A N 1
ATOM 649 C CA . ALA A 1 79 ? 10.397 -11.100 -22.268 1.00 86.00 79 ALA A CA 1
ATOM 650 C C . ALA A 1 79 ? 9.867 -11.998 -21.138 1.00 86.00 79 ALA A C 1
ATOM 652 O O . ALA A 1 79 ? 8.717 -11.897 -20.722 1.00 86.00 79 ALA A O 1
ATOM 653 N N . MET A 1 80 ? 10.751 -12.806 -20.546 1.00 85.69 80 MET A N 1
ATOM 654 C CA . MET A 1 80 ? 10.412 -13.757 -19.472 1.00 85.69 80 MET A CA 1
ATOM 655 C C . MET A 1 80 ? 9.684 -13.126 -18.267 1.00 85.69 80 MET A C 1
ATOM 657 O O . MET A 1 80 ? 8.924 -13.801 -17.580 1.00 85.69 80 MET A O 1
ATOM 661 N N . LEU A 1 81 ? 9.935 -11.842 -17.986 1.00 85.31 81 LEU A N 1
ATOM 662 C CA . LEU A 1 81 ? 9.352 -11.103 -16.857 1.00 85.31 81 LEU A CA 1
ATOM 663 C C . LEU A 1 81 ? 8.248 -10.119 -17.278 1.00 85.31 81 LEU A C 1
ATOM 665 O O . LEU A 1 81 ? 7.834 -9.283 -16.466 1.00 85.31 81 LEU A O 1
ATOM 669 N N . TYR A 1 82 ? 7.782 -10.192 -18.528 1.00 89.44 82 TYR A N 1
ATOM 670 C CA . TYR A 1 82 ? 6.633 -9.429 -18.996 1.00 89.44 82 TYR A CA 1
ATOM 671 C C . TYR A 1 82 ? 5.356 -9.979 -18.362 1.00 89.44 82 TYR A C 1
ATOM 673 O O . TYR A 1 82 ? 5.054 -11.168 -18.455 1.00 89.44 82 TYR A O 1
ATOM 681 N N . ILE A 1 83 ? 4.589 -9.103 -17.711 1.00 91.12 83 ILE A N 1
ATOM 682 C CA . ILE A 1 83 ? 3.292 -9.461 -17.138 1.00 91.12 83 ILE A CA 1
ATOM 683 C C . ILE A 1 83 ? 2.218 -8.649 -17.867 1.00 91.12 83 ILE A C 1
ATOM 685 O O . ILE A 1 83 ? 2.093 -7.438 -17.627 1.00 91.12 83 ILE A O 1
ATOM 689 N N . PRO A 1 84 ? 1.410 -9.279 -18.740 1.00 92.12 84 PRO A N 1
ATOM 690 C CA . PRO A 1 84 ? 0.302 -8.601 -19.392 1.00 92.12 84 PRO A CA 1
ATOM 691 C C . PRO A 1 84 ? -0.649 -8.005 -18.349 1.00 92.12 84 PRO A C 1
ATOM 693 O O . PRO A 1 84 ? -1.018 -8.655 -17.372 1.00 92.12 84 PRO A O 1
ATOM 696 N N . HIS A 1 85 ? -1.058 -6.752 -18.551 1.00 93.06 85 HIS A N 1
ATOM 697 C CA . HIS A 1 85 ? -2.033 -6.063 -17.694 1.00 93.06 85 HIS A CA 1
ATOM 698 C C . HIS A 1 85 ? -1.715 -6.058 -16.181 1.00 93.06 85 HIS A C 1
ATOM 700 O O . HIS A 1 85 ? -2.638 -6.030 -15.360 1.00 93.06 85 HIS A O 1
ATOM 706 N N . ILE A 1 86 ? -0.433 -6.016 -15.798 1.00 92.81 86 ILE A N 1
ATOM 707 C CA . ILE A 1 86 ? 0.015 -6.040 -14.392 1.00 92.81 86 ILE A CA 1
ATOM 708 C C . ILE A 1 86 ? -0.709 -5.019 -13.490 1.00 92.81 86 ILE A C 1
ATOM 710 O O . ILE A 1 86 ? -1.094 -5.333 -12.364 1.00 92.81 86 ILE A O 1
ATOM 714 N N . THR A 1 87 ? -0.990 -3.819 -14.004 1.00 92.50 87 THR A N 1
ATOM 715 C CA . THR A 1 87 ? -1.705 -2.762 -13.273 1.00 92.50 87 THR A CA 1
ATOM 716 C C . THR A 1 87 ? -3.153 -3.134 -12.960 1.00 92.50 87 THR A C 1
ATOM 718 O O . THR A 1 87 ? -3.622 -2.879 -11.852 1.00 92.50 87 THR A O 1
ATOM 721 N N . LYS A 1 88 ? -3.862 -3.782 -13.894 1.00 94.56 88 LYS A N 1
ATOM 722 C CA . LYS A 1 88 ? -5.244 -4.240 -13.681 1.00 94.56 88 LYS A CA 1
ATOM 723 C C . LYS A 1 88 ? -5.288 -5.328 -12.613 1.00 94.56 88 LYS A C 1
ATOM 725 O O . LYS A 1 88 ? -6.123 -5.262 -11.716 1.00 94.56 88 LYS A O 1
ATOM 730 N N . ILE A 1 89 ? -4.359 -6.284 -12.683 1.00 95.19 89 ILE A N 1
ATOM 731 C CA . ILE A 1 89 ? -4.231 -7.369 -11.700 1.00 95.19 89 ILE A CA 1
ATOM 732 C C . ILE A 1 89 ? -4.002 -6.789 -10.301 1.00 95.19 89 ILE A C 1
ATOM 734 O O . ILE A 1 89 ? -4.668 -7.189 -9.348 1.00 95.19 89 ILE A O 1
ATOM 738 N N . TYR A 1 90 ? -3.115 -5.802 -10.180 1.00 94.44 90 TYR A N 1
ATOM 739 C CA . TYR A 1 90 ? -2.829 -5.135 -8.912 1.00 94.44 90 TYR A CA 1
ATOM 740 C C . TYR A 1 90 ? -4.021 -4.348 -8.350 1.00 94.44 90 TYR A C 1
ATOM 742 O O . TYR A 1 90 ? -4.310 -4.421 -7.159 1.00 94.44 90 TYR A O 1
ATOM 750 N N . LEU A 1 91 ? -4.768 -3.627 -9.189 1.00 95.06 91 LEU A N 1
ATOM 751 C CA . LEU A 1 91 ? -5.968 -2.919 -8.730 1.00 95.06 91 LEU A CA 1
ATOM 752 C C . LEU A 1 91 ? -7.057 -3.888 -8.255 1.00 95.06 91 LEU A C 1
ATOM 754 O O . LEU A 1 91 ? -7.667 -3.666 -7.208 1.00 95.06 91 LEU A O 1
ATOM 758 N N . VAL A 1 92 ? -7.271 -4.986 -8.986 1.00 96.12 92 VAL A N 1
ATOM 759 C CA . VAL A 1 92 ? -8.215 -6.037 -8.584 1.00 96.12 92 VAL A CA 1
ATOM 760 C C . VAL A 1 92 ? -7.767 -6.692 -7.279 1.00 96.12 92 VAL A C 1
ATOM 762 O O . VAL A 1 92 ? -8.601 -6.919 -6.406 1.00 96.12 92 VAL A O 1
ATOM 765 N N . SER A 1 93 ? -6.469 -6.946 -7.090 1.00 95.00 93 SER A N 1
ATOM 766 C CA . SER A 1 93 ? -5.972 -7.560 -5.855 1.00 95.00 93 SER A CA 1
ATOM 767 C C . SER A 1 93 ? -6.153 -6.650 -4.637 1.00 95.00 93 SER A C 1
ATOM 769 O O . SER A 1 93 ? -6.612 -7.128 -3.600 1.00 95.00 93 SER A O 1
ATOM 771 N N . ILE A 1 94 ? -5.903 -5.339 -4.762 1.00 94.25 94 ILE A N 1
ATOM 772 C CA . ILE A 1 94 ? -6.200 -4.358 -3.702 1.00 94.25 94 ILE A CA 1
ATOM 773 C C . ILE A 1 94 ? -7.696 -4.343 -3.388 1.00 94.25 94 ILE A C 1
ATOM 775 O O . ILE A 1 94 ? -8.085 -4.355 -2.218 1.00 94.25 94 ILE A O 1
ATOM 779 N N . PHE A 1 95 ? -8.541 -4.322 -4.419 1.00 94.94 95 PHE A N 1
ATOM 780 C CA . PHE A 1 95 ? -9.989 -4.301 -4.244 1.00 94.94 95 PHE A CA 1
AT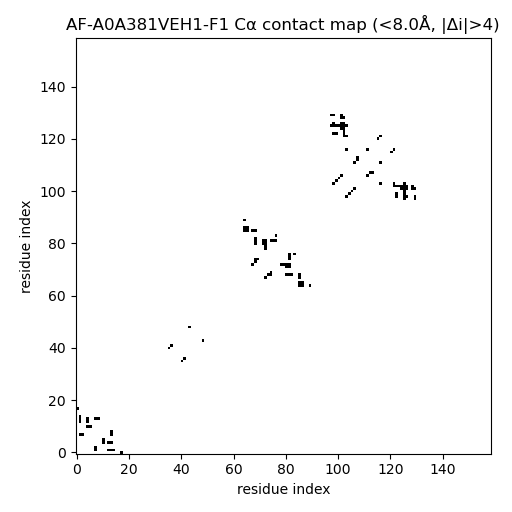OM 781 C C . PHE A 1 95 ? -10.484 -5.548 -3.502 1.00 94.94 95 PHE A C 1
ATOM 783 O O . PHE A 1 95 ? -11.209 -5.438 -2.513 1.00 94.94 95 PHE A O 1
ATOM 790 N N . VAL A 1 96 ? -10.034 -6.730 -3.923 1.00 95.38 96 VAL A N 1
ATOM 791 C CA . VAL A 1 96 ? -10.369 -8.012 -3.292 1.00 95.38 96 VAL A CA 1
ATOM 792 C C . VAL A 1 96 ? -9.856 -8.065 -1.852 1.00 95.38 96 VAL A C 1
ATOM 794 O O . VAL A 1 96 ? -10.606 -8.441 -0.951 1.00 95.38 96 VAL A O 1
ATOM 797 N N . ALA A 1 97 ? -8.621 -7.628 -1.597 1.00 94.38 97 ALA A N 1
ATOM 798 C CA . ALA A 1 97 ? -8.070 -7.554 -0.245 1.00 94.38 97 ALA A CA 1
ATOM 799 C C . ALA A 1 97 ? -8.890 -6.620 0.662 1.00 94.38 97 ALA A C 1
ATOM 801 O O . ALA A 1 97 ? -9.171 -6.965 1.811 1.00 94.38 97 ALA A O 1
ATOM 802 N N . SER A 1 98 ? -9.331 -5.470 0.144 1.00 93.69 98 SER A N 1
ATOM 803 C CA . SER A 1 98 ? -10.205 -4.535 0.862 1.00 93.69 98 SER A CA 1
ATOM 804 C C . SER A 1 98 ? -11.566 -5.158 1.184 1.00 93.69 98 SER A C 1
ATOM 806 O O . SER A 1 98 ? -12.053 -5.055 2.314 1.00 93.69 98 SER A O 1
ATOM 808 N N . LEU A 1 99 ? -12.148 -5.885 0.226 1.00 95.12 99 LEU A N 1
ATOM 809 C CA . LEU A 1 99 ? -13.414 -6.591 0.403 1.00 95.12 99 LEU A CA 1
ATOM 810 C C . LEU A 1 99 ? -13.297 -7.686 1.471 1.00 95.12 99 LEU A C 1
ATOM 812 O O . LEU A 1 99 ? -14.165 -7.777 2.335 1.00 95.12 99 LEU A O 1
ATOM 816 N N . PHE A 1 100 ? -12.202 -8.449 1.499 1.00 94.50 100 PHE A N 1
ATOM 817 C CA . PHE A 1 100 ? -11.936 -9.411 2.573 1.00 94.50 100 PHE A CA 1
ATOM 818 C C . PHE A 1 100 ? -11.718 -8.739 3.930 1.00 94.50 100 PHE A C 1
ATOM 820 O O . PHE A 1 100 ? -12.248 -9.197 4.946 1.00 94.50 100 PHE A O 1
ATOM 827 N N . TYR A 1 101 ? -10.978 -7.632 3.969 1.00 93.88 101 TYR A N 1
ATOM 828 C CA . TYR A 1 101 ? -10.744 -6.895 5.206 1.00 93.88 101 TYR A CA 1
ATOM 829 C C . TYR A 1 101 ? -12.059 -6.372 5.807 1.00 93.88 101 TYR A C 1
ATOM 831 O O . TYR A 1 101 ? -12.343 -6.592 6.987 1.00 93.88 101 TYR A O 1
ATOM 839 N N . ARG A 1 102 ? -12.903 -5.729 4.993 1.00 93.44 102 ARG A N 1
ATOM 840 C CA . ARG A 1 102 ? -14.194 -5.176 5.430 1.00 93.44 102 ARG A CA 1
ATOM 841 C C . ARG A 1 102 ? -15.266 -6.234 5.645 1.00 93.44 102 ARG A C 1
ATOM 843 O O . ARG A 1 102 ? -16.042 -6.112 6.584 1.00 93.44 102 ARG A O 1
ATOM 850 N N . GLY A 1 103 ? -15.310 -7.245 4.788 1.00 92.44 103 GLY A N 1
ATOM 851 C CA . GLY A 1 103 ? -16.342 -8.276 4.786 1.00 92.44 103 GLY A CA 1
ATOM 852 C C . GLY A 1 103 ? -16.106 -9.390 5.799 1.00 92.44 103 GLY A C 1
ATOM 853 O O . GLY A 1 103 ? -17.073 -9.923 6.327 1.00 92.44 103 GLY A O 1
ATOM 854 N N . LEU A 1 104 ? -14.849 -9.733 6.107 1.00 93.00 104 LEU A N 1
ATOM 855 C CA . LEU A 1 104 ? -14.517 -10.829 7.027 1.00 93.00 104 LEU A CA 1
ATOM 856 C C . LEU A 1 104 ? -13.771 -10.355 8.270 1.00 93.00 104 LEU A C 1
ATOM 858 O O . LEU A 1 104 ? -14.234 -10.594 9.384 1.00 93.00 104 LEU A O 1
ATOM 862 N N . TYR A 1 105 ? -12.630 -9.680 8.106 1.00 93.31 105 TYR A N 1
ATOM 863 C CA . TYR A 1 105 ? -11.749 -9.374 9.239 1.00 93.31 105 TYR A CA 1
ATOM 864 C C . TYR A 1 105 ? -12.412 -8.440 10.262 1.00 93.31 105 TYR A C 1
ATOM 866 O O . TYR A 1 105 ? -12.391 -8.719 11.464 1.00 93.31 105 TYR A O 1
ATOM 874 N N . VAL A 1 106 ? -13.043 -7.354 9.802 1.00 93.00 106 VAL A N 1
ATOM 875 C CA . VAL A 1 106 ? -13.736 -6.401 10.685 1.00 93.00 106 VAL A CA 1
ATOM 876 C C . VAL A 1 106 ? -14.930 -7.053 11.411 1.00 93.00 106 VAL A C 1
ATOM 878 O O . VAL A 1 106 ? -14.975 -6.956 12.641 1.00 93.00 106 VAL A O 1
ATOM 881 N N . PRO A 1 107 ? -15.853 -7.769 10.733 1.00 91.06 107 PRO A N 1
ATOM 882 C CA . PRO A 1 107 ? -16.942 -8.489 11.397 1.00 91.06 107 PRO A CA 1
ATOM 883 C C . PRO A 1 107 ? -16.477 -9.556 12.387 1.00 91.06 107 PRO A C 1
ATOM 885 O O . PRO A 1 107 ? -17.034 -9.671 13.479 1.00 91.06 107 PRO A O 1
ATOM 888 N N . TYR A 1 108 ? -15.418 -10.294 12.043 1.00 89.25 108 TYR A N 1
ATOM 889 C CA . TYR A 1 108 ? -14.830 -11.301 12.920 1.00 89.25 108 TYR A CA 1
ATOM 890 C C . TYR A 1 108 ? -14.280 -10.677 14.207 1.00 89.25 108 TYR A C 1
ATOM 892 O O . TYR A 1 108 ? -14.571 -11.148 15.307 1.00 89.25 108 TYR A O 1
ATOM 900 N N . LYS A 1 109 ? -13.552 -9.558 14.094 1.00 91.19 109 LYS A N 1
ATOM 901 C CA . LYS A 1 109 ? -13.076 -8.794 15.256 1.00 91.19 109 LYS A CA 1
ATOM 902 C C . LYS A 1 109 ? -14.234 -8.235 16.092 1.00 91.19 109 LYS A C 1
ATOM 904 O O . LYS A 1 109 ? -14.118 -8.147 17.311 1.00 91.19 109 LYS A O 1
ATOM 909 N N . GLY A 1 110 ? -15.352 -7.906 15.447 1.00 90.19 110 GLY A N 1
ATOM 910 C CA . GLY A 1 110 ? -16.607 -7.507 16.086 1.00 90.19 110 GLY A CA 1
ATOM 911 C C . GLY A 1 110 ? -17.395 -8.648 16.741 1.00 90.19 110 GLY A C 1
ATOM 912 O O . GLY A 1 110 ? -18.483 -8.390 17.245 1.00 90.19 110 GLY A O 1
ATOM 913 N N . LYS A 1 111 ? -16.874 -9.887 16.745 1.00 90.62 111 LYS A N 1
ATOM 914 C CA . LYS A 1 111 ? -17.534 -11.096 17.2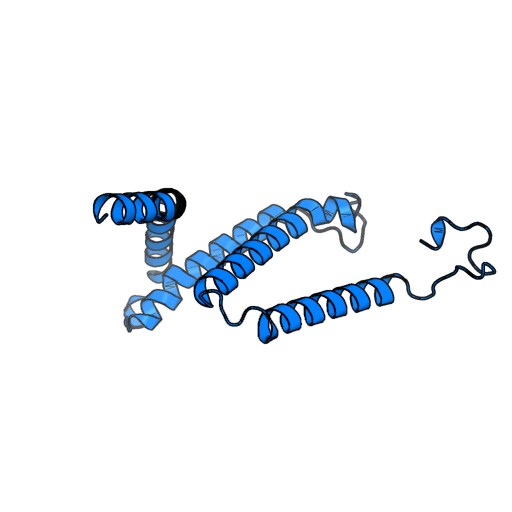76 1.00 90.62 111 LYS A CA 1
ATOM 915 C C . LYS A 1 111 ? -18.896 -11.391 16.628 1.00 90.62 111 LYS A C 1
ATOM 917 O O . LYS A 1 111 ? -19.766 -11.986 17.259 1.00 90.62 111 LYS A O 1
ATOM 922 N N . ILE A 1 112 ? -19.082 -10.998 15.367 1.00 88.94 112 ILE A N 1
ATOM 923 C CA . ILE A 1 112 ? -20.276 -11.360 14.596 1.00 88.94 112 ILE A CA 1
ATOM 924 C C . ILE A 1 112 ? -20.230 -12.866 14.310 1.00 88.94 112 ILE A C 1
ATOM 926 O O . ILE A 1 112 ? -19.200 -13.395 13.886 1.00 88.94 112 ILE A O 1
ATOM 930 N N . GLY A 1 113 ? -21.342 -13.560 14.565 1.00 87.38 113 GLY A N 1
ATOM 931 C CA . GLY A 1 113 ? -21.450 -15.005 14.360 1.00 87.38 113 GLY A CA 1
ATOM 932 C C . GLY A 1 113 ? -21.146 -15.404 12.914 1.00 87.38 113 GLY A C 1
ATOM 933 O O . GLY A 1 113 ? -21.587 -14.744 11.970 1.00 87.38 113 GLY A O 1
ATOM 934 N N . LYS A 1 114 ? -20.402 -16.502 12.729 1.00 85.12 114 LYS A N 1
ATOM 935 C CA . LYS A 1 114 ? -20.040 -17.016 11.395 1.00 85.12 114 LYS A CA 1
ATOM 936 C C . LYS A 1 114 ? -21.284 -17.365 10.570 1.00 85.12 114 LYS A C 1
ATOM 938 O O . LYS A 1 114 ? -21.306 -17.095 9.373 1.00 85.12 114 LYS A O 1
ATOM 943 N N . ASP A 1 115 ? -22.336 -17.835 11.235 1.00 89.75 115 ASP A N 1
ATOM 944 C CA . ASP A 1 115 ? -23.629 -18.185 10.630 1.00 89.75 115 ASP A CA 1
ATOM 945 C C . ASP A 1 115 ? -24.329 -16.983 9.983 1.00 89.75 115 ASP A C 1
ATOM 947 O O . ASP A 1 115 ? -25.119 -17.132 9.057 1.00 89.75 115 ASP A O 1
ATOM 951 N N . TYR A 1 116 ? -24.024 -15.767 10.445 1.00 89.88 116 TYR A N 1
ATOM 952 C CA . TYR A 1 116 ? -24.558 -14.544 9.856 1.00 89.88 116 TYR A CA 1
ATOM 953 C C . TYR A 1 116 ? -23.767 -14.084 8.624 1.00 89.88 116 TYR A C 1
ATOM 955 O O . TYR A 1 116 ? -24.319 -13.412 7.758 1.00 89.88 116 TYR A O 1
ATOM 963 N N . LEU A 1 117 ? -22.474 -14.399 8.545 1.00 89.50 117 LEU A N 1
ATOM 964 C CA . LEU A 1 117 ? -21.576 -13.923 7.486 1.00 89.50 117 LEU A CA 1
ATOM 965 C C . LEU A 1 117 ? -21.618 -14.809 6.242 1.00 89.50 117 LEU A C 1
ATOM 967 O O . LEU A 1 117 ? -21.602 -14.310 5.111 1.00 89.50 117 LEU A O 1
ATOM 971 N N . PHE A 1 118 ? -21.662 -16.119 6.449 1.00 92.12 118 PHE A N 1
ATOM 972 C CA . PHE A 1 118 ? -21.634 -17.102 5.378 1.00 92.12 118 PHE A CA 1
ATOM 973 C C . PHE A 1 118 ? -23.052 -17.452 4.900 1.00 92.12 118 PHE A C 1
ATOM 975 O O . PHE A 1 118 ? -24.008 -17.336 5.663 1.00 92.12 118 PHE A O 1
ATOM 982 N N . PRO A 1 119 ? -23.222 -17.864 3.632 1.00 87.12 119 PRO A N 1
ATOM 983 C CA . PRO A 1 119 ? -22.177 -18.020 2.613 1.00 87.12 119 PRO A CA 1
ATOM 984 C C . PRO A 1 119 ? -21.798 -16.727 1.862 1.00 87.12 119 PRO A C 1
ATOM 986 O O . PRO A 1 119 ? -20.641 -16.587 1.475 1.00 87.12 119 PRO A O 1
ATOM 989 N N . PHE A 1 120 ? -22.714 -15.763 1.691 1.00 91.56 120 PHE A N 1
ATOM 990 C CA . PHE A 1 120 ? -22.501 -14.608 0.790 1.00 91.56 120 PHE A CA 1
ATOM 991 C C . PHE A 1 120 ? -22.677 -13.222 1.433 1.00 91.56 120 PHE A C 1
ATOM 993 O O . PHE A 1 120 ? -22.351 -12.210 0.811 1.00 91.56 120 PHE A O 1
ATOM 1000 N N . ARG A 1 121 ? -23.169 -13.132 2.677 1.00 91.69 121 ARG A N 1
ATOM 1001 C CA . ARG A 1 121 ? -23.469 -11.839 3.330 1.00 91.69 121 ARG A CA 1
ATOM 1002 C C . ARG A 1 121 ? -22.215 -11.001 3.587 1.00 91.69 121 ARG A C 1
ATOM 1004 O O . ARG A 1 121 ? -22.277 -9.776 3.507 1.00 91.69 121 ARG A O 1
ATOM 1011 N N . TRP A 1 122 ? -21.071 -11.645 3.813 1.00 92.69 122 TRP A N 1
ATOM 1012 C CA . TRP A 1 122 ? -19.775 -10.975 3.946 1.00 92.69 122 TRP A CA 1
ATOM 1013 C C . TRP A 1 122 ? -19.397 -10.128 2.718 1.00 92.69 122 TRP A C 1
ATOM 1015 O O . TRP A 1 122 ? -18.759 -9.091 2.883 1.00 92.69 122 TRP A O 1
ATOM 1025 N N . ILE A 1 123 ? -19.835 -10.507 1.509 1.00 93.88 123 ILE A N 1
ATOM 1026 C CA . ILE A 1 123 ? -19.586 -9.732 0.284 1.00 93.88 123 ILE A CA 1
ATOM 1027 C C . ILE A 1 123 ? -20.356 -8.412 0.338 1.00 93.88 123 ILE A C 1
ATOM 1029 O O . ILE A 1 123 ? -19.779 -7.352 0.116 1.00 93.88 123 ILE A O 1
ATOM 1033 N N . TYR A 1 124 ? -21.644 -8.462 0.688 1.00 93.69 124 TYR A N 1
ATOM 1034 C CA . TYR A 1 124 ? -22.496 -7.273 0.787 1.00 93.69 124 TYR A CA 1
ATOM 1035 C C . TYR A 1 124 ? -22.003 -6.305 1.870 1.00 93.69 124 TYR A C 1
ATOM 1037 O O . TYR A 1 124 ? -21.869 -5.106 1.627 1.00 93.69 124 TYR A O 1
ATOM 1045 N N . ILE A 1 125 ? -21.646 -6.836 3.044 1.00 93.38 125 ILE A N 1
ATOM 1046 C CA . ILE A 1 125 ? -21.053 -6.060 4.144 1.00 93.38 125 ILE A CA 1
ATOM 1047 C C . ILE A 1 125 ? -19.719 -5.444 3.707 1.00 93.38 125 ILE A C 1
ATOM 1049 O O . ILE A 1 125 ? -19.463 -4.269 3.974 1.00 93.38 125 ILE A O 1
ATOM 1053 N N . GLY A 1 126 ? -18.885 -6.221 3.010 1.00 94.62 126 GLY A N 1
ATOM 1054 C CA . GLY A 1 126 ? -17.614 -5.764 2.460 1.00 94.62 126 GLY A CA 1
ATOM 1055 C C . GLY A 1 126 ? -17.788 -4.606 1.480 1.00 94.62 126 GLY A C 1
ATOM 1056 O O . GLY A 1 126 ? -17.122 -3.585 1.635 1.00 94.62 126 GLY A O 1
ATOM 1057 N N . LEU A 1 127 ? -18.721 -4.726 0.530 1.00 95.31 127 LEU A N 1
ATOM 1058 C CA . LEU A 1 127 ? -19.028 -3.687 -0.456 1.00 95.31 127 LEU A CA 1
ATOM 1059 C C . LEU A 1 127 ? -19.541 -2.406 0.204 1.00 95.31 127 LEU A C 1
ATOM 1061 O O . LEU A 1 127 ? -18.997 -1.340 -0.068 1.00 95.31 127 LEU A O 1
ATOM 1065 N N . ILE A 1 128 ? -20.513 -2.502 1.118 1.00 94.88 128 ILE A N 1
ATOM 1066 C CA . ILE A 1 128 ? -21.016 -1.338 1.866 1.00 94.88 128 ILE A CA 1
ATOM 1067 C C . ILE A 1 128 ? -19.886 -0.670 2.650 1.00 94.88 128 ILE A C 1
ATOM 1069 O O . ILE A 1 128 ? -19.735 0.552 2.614 1.00 94.88 128 ILE A O 1
ATOM 1073 N N . GLY A 1 129 ? -19.082 -1.464 3.360 1.00 93.62 129 GLY A N 1
ATOM 1074 C CA . GLY A 1 129 ? -17.954 -0.960 4.136 1.00 93.62 129 GLY A CA 1
ATOM 1075 C C . GLY A 1 129 ? -16.940 -0.220 3.266 1.00 93.62 129 GLY A C 1
ATOM 1076 O O . GLY A 1 129 ? -16.484 0.858 3.638 1.00 93.62 129 GLY A O 1
ATOM 1077 N N . LEU A 1 130 ? -16.636 -0.765 2.089 1.00 93.62 130 LEU A N 1
ATOM 1078 C CA . LEU A 1 130 ? -15.732 -0.158 1.118 1.00 93.62 130 LE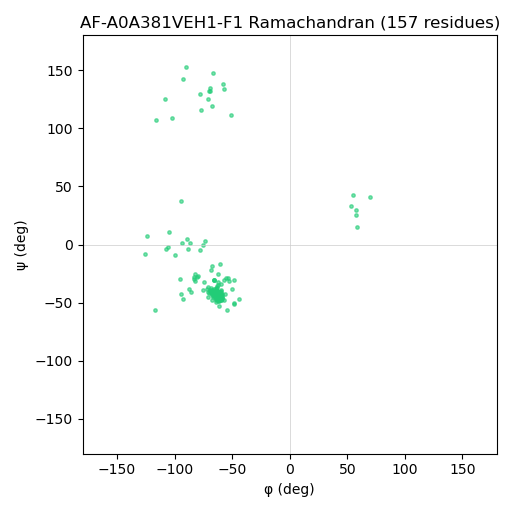U A CA 1
ATOM 1079 C C . LEU A 1 130 ? -16.327 1.137 0.534 1.00 93.62 130 LEU A C 1
ATOM 1081 O O . LEU A 1 130 ? -15.627 2.144 0.458 1.00 93.62 130 LEU A O 1
ATOM 1085 N N . SER A 1 131 ? -17.623 1.173 0.208 1.00 94.50 131 SER A N 1
ATOM 1086 C CA . SER A 1 131 ? -18.297 2.401 -0.239 1.00 94.50 131 SER A CA 1
ATOM 1087 C C . SER A 1 131 ? -18.207 3.516 0.804 1.00 94.50 131 SER A C 1
ATOM 1089 O O . SER A 1 131 ? -17.871 4.651 0.468 1.00 94.50 131 SER A O 1
ATOM 1091 N N . PHE A 1 132 ? -18.436 3.198 2.082 1.00 94.44 132 PHE A N 1
ATOM 1092 C CA . PHE A 1 132 ? -18.278 4.174 3.160 1.00 94.44 132 PHE A CA 1
ATOM 1093 C C . PHE A 1 132 ? -16.841 4.673 3.304 1.00 94.44 132 PHE A C 1
ATOM 1095 O O . PHE A 1 132 ? -16.641 5.848 3.614 1.00 94.44 132 PHE A O 1
ATOM 1102 N N . ASP A 1 133 ? -15.848 3.819 3.076 1.00 92.19 133 ASP A N 1
ATOM 1103 C CA . ASP A 1 133 ? -14.447 4.231 3.111 1.00 92.19 133 ASP A CA 1
ATOM 1104 C C . ASP A 1 133 ? -14.109 5.206 1.994 1.00 92.19 133 ASP A C 1
ATOM 1106 O O . ASP A 1 133 ? -13.471 6.222 2.261 1.00 92.19 133 ASP A O 1
ATOM 1110 N N . ILE A 1 134 ? -14.580 4.948 0.772 1.00 92.12 134 ILE A N 1
ATOM 1111 C CA . ILE A 1 134 ? -14.383 5.856 -0.366 1.00 92.12 134 ILE A CA 1
ATOM 1112 C C . ILE A 1 134 ? -15.007 7.223 -0.069 1.00 92.12 134 ILE A C 1
ATOM 1114 O O . ILE A 1 134 ? -14.372 8.249 -0.298 1.00 92.12 134 ILE A O 1
ATOM 1118 N N . ILE A 1 135 ? -16.217 7.247 0.497 1.00 95.19 135 ILE A N 1
ATOM 1119 C CA . ILE A 1 135 ? -16.915 8.492 0.850 1.00 95.19 135 ILE A CA 1
ATOM 1120 C C . ILE A 1 135 ? -16.158 9.268 1.939 1.00 95.19 135 ILE A C 1
ATOM 1122 O O . ILE A 1 135 ? -16.087 10.496 1.895 1.00 95.19 135 ILE A O 1
ATOM 1126 N N . LYS A 1 136 ? -15.572 8.575 2.923 1.00 91.12 136 LYS A N 1
ATOM 1127 C CA . LYS A 1 136 ? -14.853 9.211 4.041 1.00 91.12 136 LYS A CA 1
ATOM 1128 C C . LYS A 1 136 ? -13.416 9.597 3.709 1.00 91.12 136 LYS A C 1
ATOM 1130 O O . LYS A 1 136 ? -12.888 10.515 4.335 1.00 91.12 136 LYS A O 1
ATOM 1135 N N . ALA A 1 137 ? -12.787 8.928 2.745 1.00 89.88 137 ALA A N 1
ATOM 1136 C CA . ALA A 1 137 ? -11.407 9.169 2.337 1.00 89.88 137 ALA A CA 1
ATOM 1137 C C . ALA A 1 137 ? -11.079 10.658 2.093 1.00 89.88 137 ALA A C 1
ATOM 1139 O O . ALA A 1 137 ? -10.131 11.140 2.718 1.00 89.88 137 ALA A O 1
ATOM 1140 N N . PRO A 1 138 ? -11.845 11.431 1.290 1.00 88.81 138 PRO A N 1
ATOM 1141 C CA . PRO A 1 138 ? -11.554 12.852 1.089 1.00 88.81 138 PRO A CA 1
ATOM 1142 C C . PRO A 1 138 ? -11.671 13.660 2.387 1.00 88.81 138 PRO A C 1
ATOM 1144 O O . PRO A 1 138 ? -10.843 14.531 2.643 1.00 88.81 138 PRO A O 1
ATOM 1147 N N . GLY A 1 139 ? -12.642 13.338 3.247 1.00 90.69 139 GLY A N 1
ATOM 1148 C CA . GLY A 1 139 ? -12.803 13.985 4.550 1.00 90.69 139 GLY A CA 1
ATOM 1149 C C . GLY A 1 139 ? -11.618 13.733 5.486 1.00 90.69 139 GLY A C 1
ATOM 1150 O O . GLY A 1 139 ? -11.135 14.661 6.133 1.00 90.69 139 GLY A O 1
ATOM 1151 N N . TYR A 1 140 ? -11.098 12.504 5.522 1.00 87.75 140 TYR A N 1
ATOM 1152 C CA . TYR A 1 140 ? -9.898 12.180 6.296 1.00 87.75 140 TYR A CA 1
ATOM 1153 C C . TYR A 1 140 ? -8.644 12.855 5.739 1.00 87.75 140 TYR A C 1
ATOM 1155 O O . TYR A 1 140 ? -7.831 13.350 6.521 1.00 87.75 140 TYR A O 1
ATOM 1163 N N . LEU A 1 141 ? -8.507 12.936 4.413 1.00 84.44 141 LEU A N 1
ATOM 1164 C CA . LEU A 1 141 ? -7.405 13.655 3.774 1.00 84.44 141 LEU A CA 1
ATOM 1165 C C . LEU A 1 141 ? -7.439 15.142 4.135 1.00 84.44 141 LEU A C 1
ATOM 1167 O O . LEU A 1 141 ? -6.463 15.652 4.683 1.00 84.44 141 LEU A O 1
ATOM 1171 N N . LEU A 1 142 ? -8.571 15.818 3.937 1.00 86.38 142 LEU A N 1
ATOM 1172 C CA . LEU A 1 142 ? -8.726 17.229 4.298 1.00 86.38 142 LEU A CA 1
ATOM 1173 C C . LEU A 1 142 ? -8.501 17.464 5.797 1.00 86.38 142 LEU A C 1
ATOM 1175 O O . LEU A 1 142 ? -7.764 18.374 6.176 1.00 86.38 142 LEU A O 1
ATOM 1179 N N . GLY A 1 143 ? -9.065 16.608 6.653 1.00 86.00 143 GLY A N 1
ATOM 1180 C CA . GLY A 1 143 ? -8.869 16.673 8.100 1.00 86.00 143 GLY A CA 1
ATOM 1181 C C . GLY A 1 143 ? -7.399 16.540 8.506 1.00 86.00 143 GLY A C 1
ATOM 1182 O O . GLY A 1 143 ? -6.929 17.295 9.358 1.00 86.00 143 GLY A O 1
ATOM 1183 N N . SER A 1 144 ? -6.652 15.632 7.872 1.00 80.94 144 SER A N 1
ATOM 1184 C CA . SER A 1 144 ? -5.217 15.458 8.129 1.00 80.94 144 SER A CA 1
ATOM 1185 C C . SER A 1 144 ? -4.387 16.675 7.714 1.00 80.94 144 SER A C 1
ATOM 1187 O O . SER A 1 144 ? -3.493 17.071 8.458 1.00 80.94 144 SER A O 1
ATOM 1189 N N . VAL A 1 145 ? -4.724 17.319 6.591 1.00 82.56 145 VAL A N 1
ATOM 1190 C CA . VAL A 1 145 ? -4.036 18.525 6.103 1.00 82.56 145 VAL A CA 1
ATOM 1191 C C . VAL A 1 145 ? -4.352 19.736 6.981 1.00 82.56 145 VAL A C 1
ATOM 1193 O O . VAL A 1 145 ? -3.459 20.515 7.290 1.00 82.56 145 VAL A O 1
ATOM 1196 N N . MET A 1 146 ? -5.602 19.898 7.420 1.00 82.06 146 MET A N 1
ATOM 1197 C CA . MET A 1 146 ? -6.033 21.056 8.218 1.00 82.06 146 MET A CA 1
ATOM 1198 C C . MET A 1 146 ? -5.662 20.957 9.705 1.00 82.06 146 MET A C 1
ATOM 1200 O O . MET A 1 146 ? -5.503 21.984 10.368 1.00 82.06 146 MET A O 1
ATOM 1204 N N . SER A 1 147 ? -5.526 19.740 10.237 1.00 80.25 147 SER A N 1
ATOM 1205 C CA . SER A 1 147 ? -5.240 19.443 11.650 1.00 80.25 147 SER A CA 1
ATOM 1206 C C . SER A 1 147 ? -4.073 20.264 12.241 1.00 80.25 147 SER A C 1
ATOM 1208 O O . SER A 1 147 ? -4.288 20.931 13.262 1.00 80.25 147 SER A O 1
ATOM 1210 N N . PRO A 1 148 ? -2.882 20.328 11.606 1.00 71.94 148 PRO A N 1
ATOM 1211 C CA . PRO A 1 148 ? -1.755 21.103 12.127 1.00 71.94 148 PRO A CA 1
ATOM 1212 C C . PRO A 1 148 ? -2.052 22.606 12.204 1.00 71.94 148 PRO A C 1
ATOM 1214 O O . PRO A 1 148 ? -1.722 23.258 13.193 1.00 71.94 148 PRO A O 1
ATOM 1217 N N . PHE A 1 149 ? -2.738 23.159 11.200 1.00 75.81 149 PHE A N 1
ATOM 1218 C CA . PHE A 1 149 ? -3.070 24.586 11.149 1.00 75.81 149 PHE A CA 1
ATOM 1219 C C . PHE A 1 149 ? -4.107 24.978 12.208 1.00 75.81 149 PHE A C 1
ATOM 1221 O O . PHE A 1 149 ? -3.996 26.030 12.842 1.00 75.81 149 PHE A O 1
ATOM 1228 N N . LEU A 1 150 ? -5.101 24.117 12.450 1.00 75.00 150 LEU A N 1
ATOM 1229 C CA . LEU A 1 150 ? -6.098 24.326 13.501 1.00 75.00 150 LEU A CA 1
ATOM 1230 C C . LEU A 1 150 ? -5.482 24.217 14.901 1.00 75.00 150 LEU A C 1
ATOM 1232 O O . LEU A 1 150 ? -5.841 24.994 15.790 1.00 75.00 150 LEU A O 1
ATOM 1236 N N . PHE A 1 151 ? -4.529 23.302 15.092 1.00 68.19 151 PHE A N 1
ATOM 1237 C CA . PHE A 1 151 ? -3.782 23.168 16.342 1.00 68.19 151 PHE A CA 1
ATOM 1238 C C . PHE A 1 151 ? -2.944 24.423 16.646 1.00 68.19 151 PHE A C 1
ATOM 1240 O O . PHE A 1 151 ? -3.028 24.964 17.750 1.00 68.19 151 PHE A O 1
ATOM 1247 N N . LEU A 1 152 ? -2.228 24.956 15.650 1.00 64.50 152 LEU A N 1
ATOM 1248 C CA . LEU A 1 152 ? -1.439 26.189 15.779 1.00 64.50 152 LEU A CA 1
ATOM 1249 C C . LEU A 1 152 ? -2.314 27.411 16.108 1.00 64.50 152 LEU A C 1
ATOM 1251 O O . LEU A 1 152 ? -1.994 28.185 17.012 1.00 64.50 152 LEU A O 1
ATOM 1255 N N . ARG A 1 153 ? -3.476 27.550 15.454 1.00 70.00 153 ARG A N 1
ATOM 1256 C CA . ARG A 1 153 ? -4.435 28.638 15.727 1.00 70.00 153 ARG A CA 1
ATOM 1257 C C . ARG A 1 153 ? -4.994 28.595 17.153 1.00 70.00 153 ARG A C 1
ATOM 1259 O O . ARG A 1 153 ? -5.268 29.646 17.729 1.00 70.00 153 ARG A O 1
ATOM 1266 N N . LYS A 1 154 ? -5.192 27.402 17.722 1.00 69.00 154 LYS A N 1
ATOM 1267 C CA . LYS A 1 154 ? -5.702 27.231 19.093 1.00 69.00 154 LYS A CA 1
ATOM 1268 C C . LYS A 1 154 ? -4.672 27.643 20.147 1.00 69.00 154 LYS A C 1
ATOM 1270 O O . LYS A 1 154 ? -5.069 28.230 21.149 1.00 69.00 154 LYS A O 1
ATOM 1275 N N . ASN A 1 155 ? -3.384 27.378 19.919 1.00 58.59 155 ASN A N 1
ATOM 1276 C CA . ASN A 1 155 ? -2.318 27.798 20.834 1.00 58.59 155 ASN A CA 1
ATOM 1277 C C . ASN A 1 155 ? -2.072 29.314 20.796 1.00 58.59 155 ASN A C 1
ATOM 1279 O O . ASN A 1 155 ? -1.932 29.912 21.855 1.00 58.59 155 ASN A O 1
ATOM 1283 N N . ASN A 1 156 ? -2.133 29.955 19.623 1.00 57.28 156 ASN A N 1
ATOM 1284 C CA . ASN A 1 156 ? -1.959 31.413 19.511 1.00 57.28 156 ASN A CA 1
ATOM 1285 C C . ASN A 1 156 ? -3.083 32.247 20.150 1.00 57.28 156 ASN A C 1
ATOM 1287 O O . ASN A 1 156 ? -2.894 33.429 20.384 1.00 57.28 156 ASN A O 1
ATOM 1291 N N . LYS A 1 157 ? -4.258 31.660 20.406 1.00 58.81 157 LYS A N 1
ATOM 1292 C CA . LYS A 1 157 ? -5.373 32.333 21.101 1.00 58.81 157 LYS A CA 1
ATOM 1293 C C . LYS A 1 157 ? -5.327 32.188 22.630 1.00 58.81 157 LYS A C 1
ATOM 1295 O O . LYS A 1 157 ? -6.232 32.674 23.300 1.00 58.81 157 LYS A O 1
ATOM 1300 N N . ARG A 1 158 ? -4.365 31.431 23.165 1.00 54.19 158 ARG A N 1
ATOM 1301 C CA . ARG A 1 158 ? -4.196 31.173 24.607 1.00 54.19 158 ARG A CA 1
ATOM 1302 C C . ARG A 1 158 ? -3.023 31.946 25.228 1.00 54.19 158 ARG A C 1
ATOM 1304 O O . ARG A 1 158 ? -2.808 31.801 26.426 1.00 54.19 158 ARG A O 1
ATOM 1311 N N . LEU A 1 159 ? -2.290 32.707 24.415 1.00 48.78 159 LEU A N 1
ATOM 1312 C CA . LEU A 1 159 ? -1.294 33.706 24.811 1.00 48.78 159 LEU A CA 1
ATOM 1313 C C . LEU A 1 159 ? -1.939 35.090 24.716 1.00 48.78 159 LEU A C 1
ATOM 1315 O O . LEU A 1 159 ? -1.593 35.938 25.560 1.00 48.78 159 LEU A O 1
#

Solvent-accessible surface area (backbone atoms only — not comparable to full-atom values): 9090 Å² total; per-residue (Å²): 114,56,87,81,44,85,60,44,90,79,37,92,82,47,64,83,63,54,69,60,53,50,54,51,52,53,53,51,52,52,50,52,49,52,49,48,49,68,69,70,52,76,82,53,67,64,66,59,58,54,50,52,48,54,50,52,52,51,53,50,51,54,51,49,51,67,41,36,39,60,74,77,21,66,69,37,79,88,35,94,76,40,58,85,63,48,56,59,56,51,53,51,49,54,51,52,53,49,33,47,43,42,21,44,52,49,41,52,76,68,68,54,58,65,78,70,35,53,93,60,48,22,56,57,47,4,50,54,49,49,54,53,47,62,67,42,46,62,56,52,52,52,49,62,68,45,45,63,59,56,53,55,57,56,56,68,75,74,111

Radius of gyration: 23.81 Å; Cα contacts (8 Å, |Δi|>4): 73; chains: 1; bound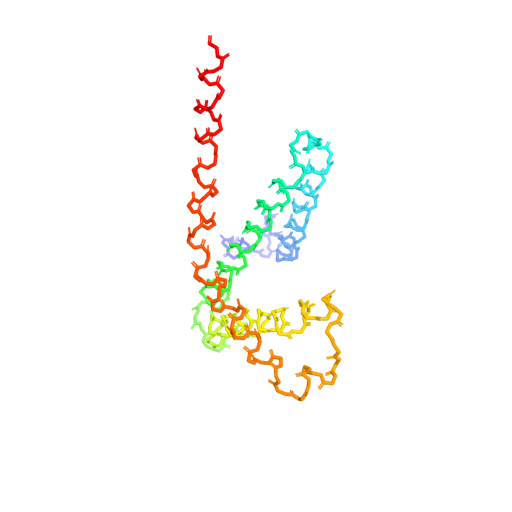ing box: 64×52×50 Å

Mean predicted aligned error: 12.95 Å

pLDDT: mean 82.66, std 10.86, range [48.78, 96.12]